Protein AF-A0A2I1HUR8-F1 (afdb_monomer_lite)

pLDDT: mean 74.76, std 20.67, range [35.16, 95.69]

Organism: NCBI:txid588596

Foldseek 3Di:
DDDDDDDDDDDDDDDDPDDDDDDDPDDPDPDDDDDDDDDPDDDDPVVPPPPPDDDDDDPQNVVLLLVLCVVPNLPLVVSCVVQQPPPHSCVVPDSVRSVVVLVVLQVVCVVVVHDNRSSVSVVVD

Sequence (125 aa):
MQTSSEESSTEQNSSNSSTEQPEDGSRKRGKKRVTNNPNPGRGNEFKRISKRVKVKWNERELHALEEGIRQYGKSWTNIKKKYGSEGQVLERRTQTQLKDKARSEFVRRLRDGVELGDFEIMDSI

Radius of gyration: 24.93 Å; chains: 1; bounding box: 48×30×101 Å

InterPro domains:
  IPR001005 SANT/Myb domain [PF00249] (54-103)
  IPR001005 SANT/Myb domain [SM00717] (53-108)
  IPR009057 Homedomain-like superfamily [SSF46689] (52-111)
  IPR017930 Myb domain [PS51294] (49-110)

Structure (mmCIF, N/CA/C/O backbone):
data_AF-A0A2I1HUR8-F1
#
_entry.id   AF-A0A2I1HUR8-F1
#
loop_
_atom_site.group_PDB
_atom_site.id
_atom_site.type_symbol
_atom_site.label_atom_id
_atom_site.label_alt_id
_atom_site.label_comp_id
_atom_site.label_asym_id
_atom_site.label_entity_id
_atom_site.label_seq_id
_atom_site.pdbx_PDB_ins_code
_atom_site.Cartn_x
_atom_site.Cartn_y
_atom_site.Cartn_z
_atom_site.occupancy
_atom_site.B_iso_or_equiv
_atom_site.auth_seq_id
_atom_site.auth_comp_id
_atom_site.auth_asym_id
_atom_site.auth_atom_id
_atom_site.pdbx_PDB_model_num
ATOM 1 N N . MET A 1 1 ? 6.698 -3.923 61.198 1.00 42.84 1 MET A N 1
ATOM 2 C CA . MET A 1 1 ? 7.743 -4.884 60.787 1.00 42.84 1 MET A CA 1
ATOM 3 C C . MET A 1 1 ? 7.077 -5.833 59.799 1.00 42.84 1 MET A C 1
ATOM 5 O O . MET A 1 1 ? 6.063 -6.391 60.183 1.00 42.84 1 MET A O 1
ATOM 9 N N . GLN A 1 2 ? 7.566 -5.821 58.550 1.00 49.41 2 GLN A N 1
ATOM 10 C CA . GLN A 1 2 ? 7.523 -6.808 57.437 1.00 49.41 2 GLN A CA 1
ATOM 11 C C . GLN A 1 2 ? 6.438 -7.919 57.444 1.00 49.41 2 GLN A C 1
ATOM 13 O O . GLN A 1 2 ? 6.198 -8.528 58.473 1.00 49.41 2 GLN A O 1
ATOM 18 N N . THR A 1 3 ? 5.788 -8.262 56.319 1.00 53.88 3 THR A N 1
ATOM 19 C CA . THR A 1 3 ? 6.405 -8.857 55.111 1.00 53.88 3 THR A CA 1
ATOM 20 C C . THR A 1 3 ? 5.705 -8.508 53.783 1.00 53.88 3 THR A C 1
ATOM 22 O O . THR A 1 3 ? 4.486 -8.377 53.705 1.00 53.88 3 THR A O 1
ATOM 25 N N . SER A 1 4 ? 6.522 -8.395 52.732 1.00 61.19 4 SER A N 1
ATOM 26 C CA . SER A 1 4 ? 6.162 -8.393 51.307 1.00 61.19 4 SER A CA 1
ATOM 27 C C . SER A 1 4 ? 6.027 -9.821 50.757 1.00 61.19 4 SER A C 1
ATOM 29 O O . SER A 1 4 ? 6.711 -10.716 51.248 1.00 61.19 4 SER A O 1
ATOM 31 N N . SER A 1 5 ? 5.229 -10.007 49.701 1.00 68.62 5 SER A N 1
ATOM 32 C CA . SER A 1 5 ? 5.368 -10.992 48.598 1.00 68.62 5 SER A CA 1
ATOM 33 C C . SER A 1 5 ? 4.393 -10.509 47.498 1.00 68.62 5 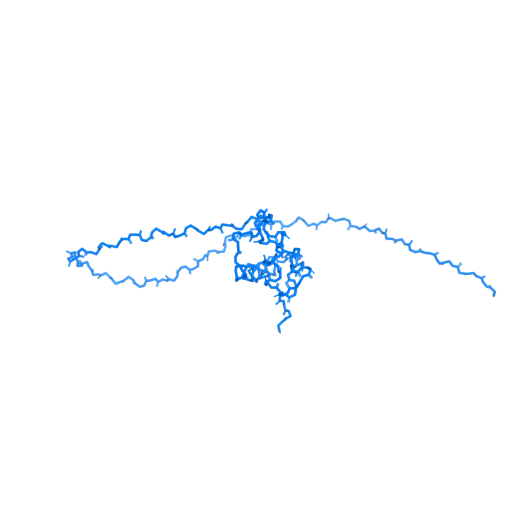SER A C 1
ATOM 35 O O . SER A 1 5 ? 3.254 -10.186 47.828 1.00 68.62 5 SER A O 1
ATOM 37 N N . GLU A 1 6 ? 4.797 -10.129 46.273 1.00 60.00 6 GLU A N 1
ATOM 38 C CA . GLU A 1 6 ? 5.189 -10.999 45.133 1.00 60.00 6 GLU A CA 1
ATOM 39 C C . GLU A 1 6 ? 4.208 -12.189 45.014 1.00 60.00 6 GLU A C 1
ATOM 41 O O . GLU A 1 6 ? 3.974 -12.882 45.989 1.00 60.00 6 GLU A O 1
ATOM 46 N N . GLU A 1 7 ? 3.478 -12.460 43.932 1.00 50.78 7 GLU A N 1
ATOM 47 C CA . GLU A 1 7 ? 3.768 -12.353 42.506 1.00 50.78 7 GLU A CA 1
ATOM 48 C C . GLU A 1 7 ? 2.528 -12.769 41.675 1.00 50.78 7 GLU A C 1
ATOM 50 O O . GLU A 1 7 ? 1.617 -13.440 42.152 1.00 50.78 7 GLU A O 1
ATOM 55 N N . SER A 1 8 ? 2.539 -12.319 40.419 1.00 47.31 8 SER A N 1
ATOM 56 C CA . SER A 1 8 ? 1.842 -12.784 39.209 1.00 47.31 8 SER A CA 1
ATOM 57 C C . SER A 1 8 ? 1.135 -14.150 39.233 1.00 47.31 8 SER A C 1
ATOM 59 O O . SER A 1 8 ? 1.722 -15.152 39.627 1.00 47.31 8 SER A O 1
ATOM 61 N N . SER A 1 9 ? -0.035 -14.233 38.588 1.00 38.47 9 SER A N 1
ATOM 62 C CA . SER A 1 9 ? -0.360 -15.368 37.709 1.00 38.47 9 SER A CA 1
ATOM 63 C C . SER A 1 9 ? -1.399 -14.979 36.657 1.00 38.47 9 SER A C 1
ATOM 65 O O . SER A 1 9 ? -2.486 -14.487 36.949 1.00 38.47 9 SER A O 1
ATOM 67 N N . THR A 1 10 ? -0.999 -15.186 35.410 1.00 47.09 10 THR A N 1
ATOM 68 C CA . THR A 1 10 ? -1.781 -15.158 34.178 1.00 47.09 10 THR A CA 1
ATOM 69 C C . THR A 1 10 ? -2.380 -16.539 33.964 1.00 47.09 10 THR A C 1
ATOM 71 O O . THR A 1 10 ? -1.594 -17.464 33.886 1.00 47.09 10 THR A O 1
ATOM 74 N N . GLU A 1 11 ? -3.695 -16.681 33.775 1.00 44.22 11 GLU A N 1
ATOM 75 C CA . GLU A 1 11 ? -4.304 -17.761 32.969 1.00 44.22 11 GLU A CA 1
ATOM 76 C C . GLU A 1 11 ? -5.662 -17.258 32.437 1.00 44.22 11 GLU A C 1
ATOM 78 O O . GLU A 1 11 ? -6.519 -16.808 33.189 1.00 44.22 11 GLU A O 1
ATOM 83 N N . GLN A 1 12 ? -5.752 -16.982 31.135 1.00 44.88 12 GLN A N 1
ATOM 84 C CA . GLN A 1 12 ? -6.336 -17.874 30.126 1.00 44.88 12 GLN A CA 1
ATOM 85 C C . GLN A 1 12 ? -7.834 -18.147 30.340 1.00 44.88 12 GLN A C 1
ATOM 87 O O . GLN A 1 12 ? -8.218 -18.997 31.133 1.00 44.88 12 GLN A O 1
ATOM 92 N N . ASN A 1 13 ? -8.682 -17.503 29.529 1.00 41.25 13 ASN A N 1
ATOM 93 C CA . ASN A 1 13 ? -9.931 -18.133 29.114 1.00 41.25 13 ASN A CA 1
ATOM 94 C C . ASN A 1 13 ? -10.046 -18.109 27.590 1.00 41.25 13 ASN A C 1
ATOM 96 O O . ASN A 1 13 ? -10.184 -17.064 26.953 1.00 41.25 13 ASN A O 1
ATOM 100 N N . SER A 1 14 ? -9.942 -19.314 27.052 1.00 41.12 14 SER A N 1
ATOM 101 C CA . SER A 1 14 ? -10.025 -19.676 25.653 1.00 41.12 14 SER A CA 1
ATOM 102 C C . SER A 1 14 ? -11.438 -19.503 25.091 1.00 41.12 14 SER A C 1
ATOM 104 O O . SER A 1 14 ? -12.421 -19.910 25.697 1.00 41.12 14 SER A O 1
ATOM 106 N N . SER A 1 15 ? -11.475 -18.999 23.859 1.00 42.03 15 SER A N 1
ATOM 107 C CA . SER A 1 15 ? -12.204 -19.604 22.738 1.00 42.03 15 SER A CA 1
ATOM 108 C C . SER A 1 15 ? -13.720 -19.760 22.820 1.00 42.03 15 SER A C 1
ATOM 110 O O . SER A 1 15 ? -14.223 -20.874 22.929 1.00 42.03 15 SER A O 1
ATOM 112 N N . ASN A 1 16 ? -14.446 -18.693 22.480 1.00 46.72 16 ASN A N 1
ATOM 113 C CA . ASN A 1 16 ? -15.761 -18.829 21.852 1.00 46.72 16 ASN A CA 1
ATOM 114 C C . ASN A 1 16 ? -15.933 -17.754 20.767 1.00 46.72 16 ASN A C 1
ATOM 116 O O . ASN A 1 16 ? -16.579 -16.737 20.989 1.00 46.72 16 ASN A O 1
ATOM 120 N N . SER A 1 17 ? -15.360 -17.973 19.582 1.00 35.16 17 SER A N 1
ATOM 121 C CA . SER A 1 17 ? -15.782 -17.253 18.373 1.00 35.16 17 SER A CA 1
ATOM 122 C C . SER A 1 17 ? -16.192 -18.271 17.318 1.00 35.16 17 SER A C 1
ATOM 124 O O . SER A 1 17 ? -15.416 -18.702 16.469 1.00 35.16 17 SER A O 1
ATOM 126 N N . SER A 1 18 ? -17.427 -18.738 17.464 1.00 45.44 18 SER A N 1
ATOM 127 C CA . SER A 1 18 ? -18.195 -19.375 16.403 1.00 45.44 18 SER A CA 1
ATOM 128 C C . SER A 1 18 ? -19.389 -18.474 16.160 1.00 45.44 18 SER A C 1
ATOM 130 O O . SER A 1 18 ? -20.388 -18.597 16.857 1.00 45.44 18 SER A O 1
ATOM 132 N N . THR A 1 19 ? -19.269 -17.568 15.191 1.00 41.22 19 THR A N 1
ATOM 133 C CA . THR A 1 19 ? -20.440 -16.921 14.602 1.00 41.22 19 THR A CA 1
ATOM 134 C C . THR A 1 19 ? -20.237 -16.779 13.099 1.00 41.22 19 THR A C 1
ATOM 136 O O . THR A 1 19 ? -19.663 -15.821 12.597 1.00 41.22 19 THR A O 1
ATOM 139 N N . GLU A 1 20 ? -20.593 -17.863 12.417 1.00 36.19 20 GLU A N 1
ATOM 140 C CA . GLU A 1 20 ? -21.560 -17.882 11.317 1.00 36.19 20 GLU A CA 1
ATOM 141 C C . GLU A 1 20 ? -21.478 -16.738 10.291 1.00 36.19 20 GLU A C 1
ATOM 143 O O . GLU A 1 20 ? -21.886 -15.604 10.526 1.00 36.19 20 GLU A O 1
ATOM 148 N N . GLN A 1 21 ? -21.020 -17.101 9.089 1.00 48.38 21 GLN A N 1
ATOM 149 C CA . GLN A 1 21 ? -21.350 -16.387 7.856 1.00 48.38 21 GLN A CA 1
ATOM 150 C C . GLN A 1 21 ? -22.851 -16.521 7.579 1.00 48.38 21 GLN A C 1
ATOM 152 O O . GLN A 1 21 ? -23.376 -17.634 7.646 1.00 48.38 21 GLN A O 1
ATOM 157 N N . PRO A 1 22 ? -23.536 -15.423 7.240 1.00 50.25 22 PRO A N 1
ATOM 158 C CA . PRO A 1 22 ? -24.014 -15.201 5.863 1.00 50.25 22 PRO A CA 1
ATOM 159 C C . PRO A 1 22 ? -23.888 -13.689 5.508 1.00 50.25 22 PRO A C 1
ATOM 161 O O . PRO A 1 22 ? -23.473 -12.894 6.337 1.00 50.25 22 PRO A O 1
ATOM 164 N N . GLU A 1 23 ? -24.107 -13.115 4.326 1.00 41.03 23 GLU A N 1
ATOM 165 C CA . GLU A 1 23 ? -24.726 -13.475 3.057 1.00 41.03 23 GLU A CA 1
ATOM 166 C C . GLU A 1 23 ? -24.344 -12.433 1.981 1.00 41.03 23 GLU A C 1
ATOM 168 O O . GLU A 1 23 ? -23.909 -11.311 2.243 1.00 41.03 23 GLU A O 1
ATOM 173 N N . ASP A 1 24 ? -24.542 -12.866 0.741 1.00 45.94 24 ASP A N 1
ATOM 174 C CA . ASP A 1 24 ? -24.532 -12.166 -0.541 1.00 45.94 24 ASP A CA 1
ATOM 175 C C . ASP A 1 24 ? -24.893 -10.659 -0.522 1.00 45.94 24 ASP A C 1
ATOM 177 O O . ASP A 1 24 ? -26.049 -10.241 -0.541 1.00 45.94 24 ASP A O 1
ATOM 181 N N . GLY A 1 25 ? -23.861 -9.813 -0.592 1.00 38.41 25 GLY A N 1
ATOM 182 C CA . GLY A 1 25 ? -23.977 -8.374 -0.836 1.00 38.41 25 GLY A CA 1
ATOM 183 C C . GLY A 1 25 ? -23.877 -8.022 -2.321 1.00 38.41 25 GLY A C 1
ATOM 184 O O . GLY A 1 25 ? -22.868 -7.476 -2.780 1.00 38.41 25 GLY A O 1
ATOM 185 N N . SER A 1 26 ? -24.923 -8.352 -3.077 1.00 45.88 26 SER A N 1
ATOM 186 C CA . SER A 1 26 ? -25.194 -7.969 -4.467 1.00 45.88 26 SER A CA 1
ATOM 187 C C . SER A 1 26 ? -24.592 -6.621 -4.914 1.00 45.88 26 SER A C 1
ATOM 189 O O . SER A 1 26 ? -25.044 -5.529 -4.557 1.00 45.88 26 SER A O 1
ATOM 191 N N . ARG A 1 27 ? -23.590 -6.685 -5.802 1.00 53.09 27 ARG A N 1
ATOM 192 C CA . ARG A 1 27 ? -23.009 -5.510 -6.473 1.00 53.09 27 ARG A CA 1
ATOM 193 C C . ARG A 1 27 ? -24.042 -4.904 -7.425 1.00 53.09 27 ARG A C 1
ATOM 195 O O . ARG A 1 27 ? -24.212 -5.386 -8.546 1.00 53.09 27 ARG A O 1
ATOM 202 N N . LYS A 1 28 ? -24.697 -3.817 -7.005 1.00 55.25 28 LYS A N 1
ATOM 203 C CA . LYS A 1 28 ? -25.591 -2.999 -7.843 1.00 55.25 28 LYS A CA 1
ATOM 204 C C . LYS A 1 28 ? -24.833 -2.476 -9.073 1.00 55.25 28 LYS A C 1
ATOM 206 O O . LYS A 1 28 ? -24.165 -1.447 -9.030 1.00 55.25 28 LYS A O 1
ATOM 211 N N . ARG A 1 29 ? -24.926 -3.199 -10.194 1.00 59.03 29 ARG A N 1
ATOM 212 C CA . ARG A 1 29 ? -24.506 -2.711 -11.514 1.00 59.03 29 ARG A CA 1
ATOM 213 C C . ARG A 1 29 ? -25.468 -1.599 -11.921 1.00 59.03 29 ARG A C 1
ATOM 215 O O . ARG A 1 29 ? -26.672 -1.823 -12.003 1.00 59.03 29 ARG A O 1
ATOM 222 N N . GLY A 1 30 ? -24.922 -0.408 -12.162 1.00 46.31 30 GLY A N 1
ATOM 223 C CA . GLY A 1 30 ? -25.665 0.750 -12.649 1.00 46.31 30 GLY A CA 1
ATOM 224 C C . GLY A 1 30 ? -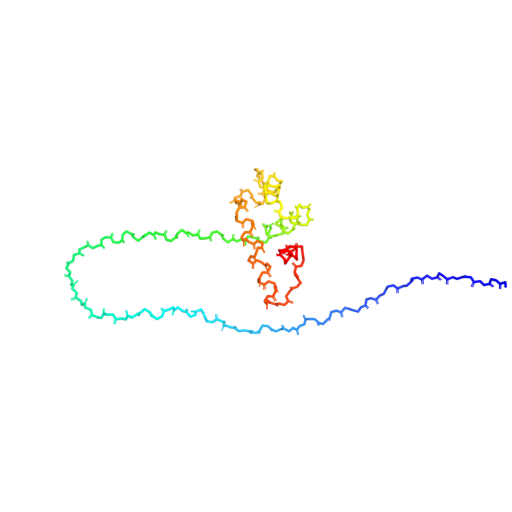26.552 0.389 -13.842 1.00 46.31 30 GLY A C 1
ATOM 225 O O . GLY A 1 30 ? -26.115 -0.250 -14.802 1.00 46.31 30 GLY A O 1
ATOM 226 N N . LYS A 1 31 ? -27.820 0.781 -13.739 1.00 54.00 31 LYS A N 1
ATOM 227 C CA . LYS A 1 31 ? -28.891 0.536 -14.705 1.00 54.00 31 LYS A CA 1
ATOM 228 C C . LYS A 1 31 ? -28.582 1.343 -15.972 1.00 54.00 31 LYS A C 1
ATOM 230 O O . LYS A 1 31 ? -28.825 2.545 -16.033 1.00 54.00 31 LYS A O 1
ATOM 235 N N . LYS A 1 32 ? -27.955 0.708 -16.964 1.00 53.97 32 LYS A N 1
ATOM 236 C CA . LYS A 1 32 ? -27.661 1.342 -18.256 1.00 53.97 32 LYS A CA 1
ATOM 237 C C . LYS A 1 32 ? -28.988 1.493 -19.009 1.00 53.97 32 LYS A C 1
ATOM 239 O O . LYS A 1 32 ? -29.647 0.494 -1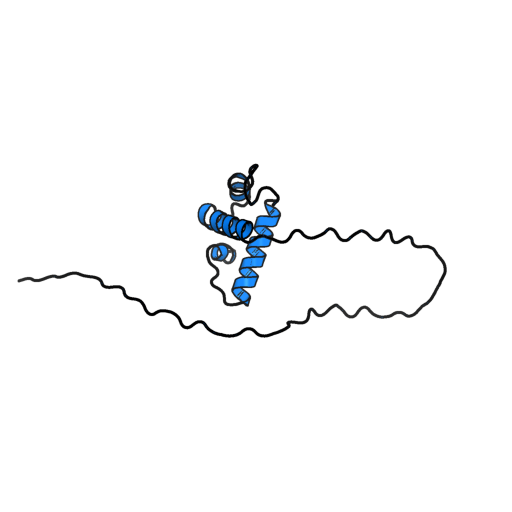9.280 1.00 53.97 32 LYS A O 1
ATOM 244 N N . ARG A 1 33 ? -29.396 2.738 -19.284 1.00 49.47 33 ARG A N 1
ATOM 245 C CA . ARG A 1 33 ? -30.592 3.077 -20.073 1.00 49.47 33 ARG A CA 1
ATOM 246 C C . ARG A 1 33 ? -30.527 2.350 -21.421 1.00 49.47 33 ARG A C 1
ATOM 248 O O . ARG A 1 33 ? -29.563 2.520 -22.162 1.00 49.47 33 ARG A O 1
ATOM 255 N N . VAL A 1 34 ? -31.536 1.530 -21.703 1.00 50.22 34 VAL A N 1
ATOM 256 C CA . VAL A 1 34 ? -31.729 0.864 -22.995 1.00 50.22 34 VAL A CA 1
ATOM 257 C C . VAL A 1 34 ? -32.307 1.894 -23.960 1.00 50.22 34 VAL A C 1
ATOM 259 O O . VAL A 1 34 ? -33.469 2.268 -23.844 1.00 50.22 34 VAL A O 1
ATOM 262 N N . THR A 1 35 ? -31.495 2.380 -24.895 1.00 56.50 35 THR A N 1
ATOM 263 C CA . THR A 1 35 ? -31.990 3.040 -26.107 1.00 56.50 35 THR A CA 1
ATOM 264 C C . THR A 1 35 ? -32.030 1.984 -27.209 1.00 56.50 35 THR A C 1
ATOM 266 O O . THR A 1 35 ? -30.983 1.592 -27.724 1.00 56.50 35 THR A O 1
ATOM 269 N N . ASN A 1 36 ? -33.221 1.477 -27.530 1.00 53.47 36 ASN A N 1
ATOM 270 C CA . ASN A 1 36 ? -33.423 0.575 -28.662 1.00 53.47 36 ASN A CA 1
ATOM 271 C C . ASN A 1 36 ? -33.342 1.385 -29.962 1.00 53.47 36 ASN A C 1
ATOM 273 O O . ASN A 1 36 ? -34.263 2.129 -30.277 1.00 53.47 36 ASN A O 1
ATOM 277 N N . ASN A 1 37 ? -32.250 1.235 -30.711 1.00 60.09 37 ASN A N 1
ATOM 278 C CA . ASN A 1 37 ? -32.196 1.595 -32.127 1.00 60.09 37 ASN A CA 1
ATOM 279 C C . ASN A 1 37 ? -31.312 0.573 -32.863 1.00 60.09 37 ASN A C 1
ATOM 281 O O . ASN A 1 37 ? -30.089 0.623 -32.703 1.00 60.09 37 ASN A O 1
ATOM 285 N N . PRO A 1 38 ? -31.876 -0.379 -33.628 1.00 53.69 38 PRO A N 1
ATOM 286 C CA . PRO A 1 38 ? -31.078 -1.311 -34.400 1.00 53.69 38 PRO A CA 1
ATOM 287 C C . PRO A 1 38 ? -30.746 -0.657 -35.744 1.00 53.69 38 PRO A C 1
ATOM 289 O O . PRO A 1 38 ? -31.554 -0.665 -36.664 1.00 53.69 38 PRO A O 1
ATOM 292 N N . ASN A 1 39 ? -29.547 -0.087 -35.866 1.00 60.41 39 ASN A N 1
ATOM 293 C CA . ASN A 1 39 ? -28.955 0.190 -37.174 1.00 60.41 39 ASN A CA 1
ATOM 294 C C . ASN A 1 39 ? -27.876 -0.876 -37.448 1.00 60.41 39 ASN A C 1
ATOM 296 O O . ASN A 1 39 ? -26.795 -0.797 -36.854 1.00 60.41 39 ASN A O 1
ATOM 300 N N . PRO A 1 40 ? -28.139 -1.897 -38.285 1.00 59.69 40 PRO A N 1
ATOM 301 C CA . PRO A 1 40 ? -27.169 -2.931 -38.611 1.00 59.69 40 PRO A CA 1
ATOM 302 C C . PRO A 1 40 ? -26.323 -2.440 -39.788 1.00 59.69 40 PRO A C 1
ATOM 304 O O . PRO A 1 40 ? -26.546 -2.812 -40.934 1.00 59.69 40 PRO A O 1
ATOM 307 N N . GLY A 1 41 ? -25.381 -1.535 -39.530 1.00 52.38 41 GLY A N 1
ATOM 308 C CA . GLY A 1 41 ? -24.728 -0.847 -40.640 1.00 52.38 41 GLY A CA 1
ATOM 309 C C . GLY A 1 41 ? -23.456 -0.108 -40.280 1.00 52.38 41 GLY A C 1
ATOM 310 O O . GLY A 1 41 ? -23.368 1.087 -40.545 1.00 52.38 41 GLY A O 1
ATOM 311 N N . ARG A 1 42 ? -22.485 -0.797 -39.671 1.00 51.25 42 ARG A N 1
ATOM 312 C CA . ARG A 1 42 ? -21.042 -0.592 -39.908 1.00 51.25 42 ARG A CA 1
ATOM 313 C C . ARG A 1 42 ? -20.228 -1.477 -38.976 1.00 51.25 42 ARG A C 1
ATOM 315 O O . ARG A 1 42 ? -20.417 -1.458 -37.763 1.00 51.25 42 ARG A O 1
ATOM 322 N N . GLY A 1 43 ? -19.334 -2.261 -39.575 1.00 54.72 43 GLY A N 1
ATOM 323 C CA . GLY A 1 43 ? -18.393 -3.119 -38.874 1.00 54.72 43 GLY A CA 1
ATOM 324 C C . GLY A 1 43 ? -17.594 -2.318 -37.860 1.00 54.72 43 GLY A C 1
ATOM 325 O O . GLY A 1 43 ? -16.758 -1.500 -38.223 1.00 54.72 43 GLY A O 1
ATOM 326 N N . ASN A 1 44 ? -17.860 -2.570 -36.587 1.00 54.03 44 ASN A N 1
ATOM 327 C CA . ASN A 1 44 ? -16.955 -2.186 -35.528 1.00 54.03 44 ASN A CA 1
ATOM 328 C C . ASN A 1 44 ? -16.322 -3.487 -35.049 1.00 54.03 44 ASN A C 1
ATOM 330 O O . ASN A 1 44 ? -16.908 -4.239 -34.265 1.00 54.03 44 ASN A O 1
ATOM 334 N N . GLU A 1 45 ? -15.138 -3.772 -35.588 1.00 57.56 45 GLU A N 1
ATOM 335 C CA . GLU A 1 45 ? -14.199 -4.752 -35.059 1.00 57.56 45 GLU A CA 1
ATOM 336 C C . GLU A 1 45 ? -13.796 -4.277 -33.659 1.00 57.56 45 GLU A C 1
ATOM 338 O O . GLU A 1 45 ? -12.734 -3.701 -33.433 1.00 57.56 45 GLU A O 1
ATOM 343 N N . PHE A 1 46 ? -14.690 -4.464 -32.687 1.00 56.28 46 PHE A N 1
ATOM 344 C CA . PHE A 1 46 ? -14.348 -4.378 -31.284 1.00 56.28 46 PHE A CA 1
ATOM 345 C C . PHE A 1 46 ? -13.407 -5.546 -31.026 1.00 56.28 46 PHE A C 1
ATOM 347 O O . PHE A 1 46 ? -13.831 -6.619 -30.591 1.00 56.28 46 PHE A O 1
ATOM 354 N N . LYS A 1 47 ? -12.127 -5.341 -31.351 1.00 60.09 47 LYS A N 1
ATOM 355 C CA . LYS A 1 47 ? -11.006 -6.164 -30.933 1.00 60.09 47 LYS A CA 1
ATOM 356 C C . LYS A 1 47 ? -11.206 -6.339 -29.441 1.00 60.09 47 LYS A C 1
ATOM 358 O O . LYS A 1 47 ? -11.049 -5.388 -28.675 1.00 60.09 47 LYS A O 1
ATOM 363 N N . ARG A 1 48 ? -11.737 -7.501 -29.050 1.00 62.78 48 ARG A N 1
ATOM 364 C CA . ARG A 1 48 ? -12.131 -7.781 -27.671 1.00 62.78 48 ARG A CA 1
ATOM 365 C C . ARG A 1 48 ? -10.836 -7.701 -26.887 1.00 62.78 48 ARG A C 1
ATOM 367 O O . ARG A 1 48 ? -10.057 -8.647 -26.918 1.00 62.78 48 ARG A O 1
ATOM 374 N N . ILE A 1 49 ? -10.562 -6.548 -26.276 1.00 66.44 49 ILE A N 1
ATOM 375 C CA . ILE A 1 49 ? -9.388 -6.354 -25.436 1.00 66.44 49 ILE A CA 1
ATOM 376 C C . ILE A 1 49 ? -9.518 -7.417 -24.358 1.00 66.44 49 ILE A C 1
ATOM 378 O O . ILE A 1 49 ? -10.404 -7.338 -23.502 1.00 66.44 49 ILE A O 1
ATOM 382 N N . SER A 1 50 ? -8.714 -8.473 -24.489 1.00 68.50 50 SER A N 1
ATOM 383 C CA . SER A 1 50 ? -8.725 -9.586 -23.556 1.00 68.50 50 SER A CA 1
ATOM 384 C C . SER A 1 50 ? -8.472 -8.985 -22.184 1.00 68.50 50 SER A C 1
ATOM 386 O O . SER A 1 50 ? -7.465 -8.304 -21.968 1.00 68.50 50 SER A O 1
ATOM 388 N N . LYS A 1 51 ? -9.462 -9.112 -21.296 1.00 70.25 51 LYS A N 1
ATOM 389 C CA . LYS A 1 51 ? -9.425 -8.490 -19.974 1.00 70.25 51 LYS A CA 1
ATOM 390 C C . LYS A 1 51 ? -8.158 -8.985 -19.288 1.00 70.25 51 LYS A C 1
ATOM 392 O O . LYS A 1 51 ? -8.035 -10.181 -19.037 1.00 70.25 51 LYS A O 1
ATOM 397 N N . ARG A 1 52 ? -7.216 -8.075 -19.013 1.00 70.06 52 ARG A N 1
ATOM 398 C CA . ARG A 1 52 ? -5.954 -8.408 -18.343 1.00 70.06 52 ARG A CA 1
ATOM 399 C C . ARG A 1 52 ? -6.287 -9.173 -17.058 1.00 70.06 52 ARG A C 1
ATOM 401 O O . ARG A 1 52 ? -6.993 -8.649 -16.195 1.00 70.06 52 ARG A O 1
ATOM 408 N N . VAL A 1 53 ? -5.828 -10.421 -16.964 1.00 75.88 53 VAL A N 1
ATOM 409 C CA . VAL A 1 53 ? -6.099 -11.289 -15.812 1.00 75.88 53 VAL A CA 1
ATOM 410 C C . VAL A 1 53 ? -5.500 -10.633 -14.571 1.00 75.88 53 VAL A C 1
ATOM 412 O O . VAL A 1 53 ? -4.303 -10.349 -14.519 1.00 75.88 53 VAL A O 1
ATOM 415 N N . LYS A 1 54 ? -6.339 -10.339 -13.574 1.00 75.62 54 LYS A N 1
ATOM 416 C CA . LYS A 1 54 ? -5.886 -9.729 -12.322 1.00 75.62 54 LYS A CA 1
ATOM 417 C C . LYS A 1 54 ? -5.203 -10.805 -11.480 1.00 75.62 54 LYS A C 1
ATOM 419 O O . LYS A 1 54 ? -5.862 -11.735 -11.023 1.00 75.62 54 LYS A O 1
ATOM 424 N N . VAL A 1 55 ? -3.895 -10.665 -11.270 1.00 82.94 55 VAL A N 1
ATOM 425 C CA . VAL A 1 55 ? -3.124 -11.569 -10.406 1.00 82.94 55 VAL A CA 1
ATOM 426 C C . VAL A 1 55 ? -3.625 -11.422 -8.968 1.00 82.94 55 VAL A C 1
ATOM 428 O O . VAL A 1 55 ? -3.479 -10.351 -8.364 1.00 82.94 55 VAL A O 1
ATOM 431 N N . LYS A 1 56 ? -4.245 -12.487 -8.445 1.00 89.31 56 LYS A N 1
ATOM 432 C CA . LYS A 1 56 ? -4.720 -12.575 -7.055 1.00 89.31 56 LYS A CA 1
ATOM 433 C C . LYS A 1 56 ? -3.542 -12.465 -6.087 1.00 89.31 56 LYS A C 1
ATOM 435 O O . LYS A 1 56 ? -2.422 -12.793 -6.460 1.00 89.31 56 LYS A O 1
ATOM 440 N N . TRP A 1 57 ? -3.795 -11.951 -4.888 1.00 91.88 57 TRP A N 1
ATOM 441 C CA . TRP A 1 57 ? -2.806 -11.920 -3.811 1.00 91.88 57 TRP A CA 1
ATOM 442 C C . TRP A 1 57 ? -2.754 -13.279 -3.133 1.00 91.88 57 TRP A C 1
ATOM 444 O O . TRP A 1 57 ? -3.805 -13.815 -2.788 1.00 91.88 57 TRP A O 1
ATOM 454 N N . ASN A 1 58 ? -1.552 -13.809 -2.960 1.00 93.25 58 ASN A N 1
ATOM 455 C CA . ASN A 1 58 ? -1.324 -15.031 -2.204 1.00 93.25 58 ASN A CA 1
ATOM 456 C C . ASN A 1 58 ? -1.228 -14.724 -0.705 1.00 93.25 58 ASN A C 1
ATOM 458 O O . ASN A 1 58 ? -0.829 -13.628 -0.314 1.00 93.25 58 ASN A O 1
ATOM 462 N N . GLU A 1 59 ? -1.512 -15.715 0.136 1.00 91.94 59 GLU A N 1
ATOM 463 C CA . GLU A 1 59 ? -1.380 -15.596 1.597 1.00 91.94 59 GLU A CA 1
ATOM 464 C C . GLU A 1 59 ? 0.058 -15.272 2.017 1.00 91.94 59 GLU A C 1
ATOM 466 O O . GLU A 1 59 ? 0.275 -14.398 2.846 1.00 91.94 59 GLU A O 1
ATOM 471 N N . ARG A 1 60 ? 1.057 -15.877 1.356 1.00 93.69 60 ARG A N 1
ATOM 472 C CA . ARG A 1 60 ? 2.481 -15.567 1.583 1.00 93.69 60 ARG A CA 1
ATOM 473 C C . ARG A 1 60 ? 2.828 -14.109 1.277 1.00 93.69 60 ARG A C 1
ATOM 475 O O . ARG A 1 60 ? 3.623 -13.502 1.984 1.00 93.69 60 ARG A O 1
ATOM 482 N N . GLU A 1 61 ? 2.236 -13.551 0.218 1.00 94.38 61 GLU A N 1
ATOM 483 C CA . GLU A 1 61 ? 2.407 -12.132 -0.116 1.00 94.38 61 GLU A CA 1
ATOM 484 C C . GLU A 1 61 ? 1.731 -11.247 0.934 1.00 94.38 61 GLU A C 1
ATOM 486 O O . GLU A 1 61 ? 2.266 -10.205 1.294 1.00 94.38 61 GLU A O 1
ATOM 491 N N . LEU A 1 62 ? 0.560 -11.657 1.427 1.00 93.75 62 LEU A N 1
ATOM 492 C CA . LEU A 1 62 ? -0.173 -10.918 2.447 1.00 93.75 62 LEU A CA 1
ATOM 493 C C . LEU A 1 62 ? 0.588 -10.885 3.774 1.00 93.75 62 LEU A C 1
ATOM 495 O O . LEU A 1 62 ? 0.777 -9.809 4.326 1.00 93.75 62 LEU A O 1
ATOM 499 N N . HIS A 1 63 ? 1.093 -12.034 4.217 1.00 94.00 63 HIS A N 1
ATOM 500 C CA . HIS A 1 63 ? 1.894 -12.152 5.430 1.00 94.00 63 HIS A CA 1
ATOM 501 C C . HIS A 1 63 ? 3.183 -11.324 5.340 1.00 94.00 63 HIS A C 1
ATOM 503 O O . HIS A 1 63 ? 3.532 -10.605 6.265 1.00 94.00 63 HIS A O 1
ATOM 509 N N . ALA A 1 64 ? 3.886 -11.354 4.202 1.00 95.06 64 ALA A N 1
ATOM 510 C CA . ALA A 1 64 ? 5.072 -10.514 4.021 1.00 95.06 64 ALA A CA 1
ATOM 511 C C . ALA A 1 64 ? 4.752 -9.016 3.945 1.00 95.06 64 ALA A C 1
ATOM 513 O O . ALA A 1 64 ? 5.582 -8.191 4.322 1.00 95.06 64 ALA A O 1
ATOM 514 N N . LEU A 1 65 ? 3.569 -8.649 3.446 1.00 95.19 65 LEU A N 1
ATOM 515 C CA . LEU A 1 65 ? 3.104 -7.268 3.484 1.00 95.19 65 LEU A CA 1
ATOM 516 C C . LEU A 1 65 ? 2.816 -6.825 4.923 1.00 95.19 65 LEU A C 1
ATOM 518 O O . LEU A 1 65 ? 3.236 -5.735 5.292 1.00 95.19 65 LEU A O 1
ATOM 522 N N . GLU A 1 66 ? 2.139 -7.660 5.709 1.00 94.69 66 GLU A N 1
ATOM 523 C CA . GLU A 1 66 ? 1.848 -7.426 7.129 1.00 94.69 66 GLU A CA 1
ATOM 524 C C . GLU A 1 66 ? 3.147 -7.271 7.932 1.00 94.69 66 GLU A C 1
ATOM 526 O O . GLU A 1 66 ? 3.386 -6.209 8.500 1.00 94.69 66 GLU A O 1
ATOM 531 N N . GLU A 1 67 ? 4.076 -8.223 7.811 1.00 94.94 67 GLU A N 1
ATOM 532 C CA . GLU A 1 67 ? 5.415 -8.146 8.414 1.00 94.94 67 GLU A CA 1
ATOM 533 C C . GLU A 1 67 ? 6.204 -6.905 7.969 1.00 94.94 67 GLU A C 1
ATOM 535 O O . GLU A 1 67 ? 6.897 -6.261 8.760 1.00 94.94 67 GLU A O 1
ATOM 540 N N . GLY A 1 68 ? 6.101 -6.538 6.690 1.00 94.75 68 GLY A N 1
ATOM 541 C CA . GLY A 1 68 ? 6.728 -5.333 6.165 1.00 94.75 68 GLY A CA 1
ATOM 542 C C . GLY A 1 68 ? 6.164 -4.057 6.792 1.00 94.75 68 GLY A C 1
ATOM 543 O O . GLY A 1 68 ? 6.927 -3.139 7.095 1.00 94.75 68 GLY A O 1
ATOM 544 N N . ILE A 1 69 ? 4.849 -3.995 7.002 1.00 94.62 69 ILE A N 1
ATOM 545 C CA . ILE A 1 69 ? 4.189 -2.869 7.672 1.00 94.62 69 ILE A CA 1
ATOM 546 C C . ILE A 1 69 ? 4.563 -2.847 9.156 1.00 94.62 69 ILE A C 1
ATOM 548 O O . ILE A 1 69 ? 4.901 -1.779 9.660 1.00 94.62 69 ILE A O 1
ATOM 552 N N . ARG A 1 70 ? 4.620 -4.005 9.821 1.00 94.31 70 ARG A N 1
ATOM 553 C CA . ARG A 1 70 ? 5.080 -4.134 11.210 1.00 94.31 70 ARG A CA 1
ATOM 554 C C . ARG A 1 70 ? 6.478 -3.551 11.416 1.00 94.31 70 ARG A C 1
ATOM 556 O O . ARG A 1 70 ? 6.727 -2.840 12.382 1.00 94.31 70 ARG A O 1
ATOM 563 N N . GLN A 1 71 ? 7.398 -3.826 10.489 1.00 94.38 71 GLN A N 1
ATOM 564 C CA . GLN A 1 71 ? 8.798 -3.400 10.601 1.00 94.38 71 GLN A CA 1
ATOM 565 C C . GLN A 1 71 ? 9.067 -1.970 10.110 1.00 94.38 71 GLN A C 1
ATOM 567 O O . GLN A 1 71 ? 9.911 -1.277 10.673 1.00 94.38 71 GLN A O 1
ATOM 572 N N . TYR A 1 72 ? 8.413 -1.534 9.028 1.00 94.44 72 TYR A N 1
ATOM 573 C CA . TYR A 1 72 ? 8.747 -0.281 8.327 1.00 94.44 72 TYR A CA 1
ATOM 574 C C . TYR A 1 72 ? 7.588 0.732 8.273 1.00 94.44 72 TYR A C 1
ATOM 576 O O . TYR A 1 72 ? 7.739 1.819 7.697 1.00 94.44 72 TYR A O 1
ATOM 584 N N . GLY A 1 73 ? 6.422 0.388 8.819 1.00 93.50 73 GLY A N 1
ATOM 585 C CA . GLY A 1 73 ? 5.206 1.195 8.777 1.00 93.50 73 GLY A CA 1
ATOM 586 C C . GLY A 1 73 ? 4.714 1.446 7.350 1.00 93.50 73 GLY A C 1
ATOM 587 O O . GLY A 1 73 ? 4.656 0.553 6.505 1.00 93.50 73 GLY A O 1
ATOM 588 N N . LYS A 1 74 ? 4.399 2.709 7.040 1.00 93.12 74 LYS A N 1
ATOM 589 C CA . LYS A 1 74 ? 3.935 3.154 5.708 1.00 93.12 74 LYS A CA 1
ATOM 590 C C . LYS A 1 74 ? 5.075 3.348 4.691 1.00 93.12 74 LYS A C 1
ATOM 592 O O . LYS A 1 74 ? 4.860 3.924 3.622 1.00 93.12 74 LYS A O 1
ATOM 597 N N . SER A 1 75 ? 6.288 2.874 4.985 1.00 95.12 75 SER A N 1
ATOM 598 C CA . SER A 1 75 ? 7.464 3.022 4.114 1.00 95.12 75 SER A CA 1
ATOM 599 C C . SER A 1 75 ? 7.484 1.971 3.001 1.00 95.12 75 SER A C 1
ATOM 601 O O . SER A 1 75 ? 8.339 1.086 2.952 1.00 95.12 75 SER A O 1
ATOM 603 N N . TRP A 1 76 ? 6.544 2.072 2.062 1.00 95.00 76 TRP A N 1
ATOM 604 C CA . TRP A 1 76 ? 6.339 1.069 1.012 1.00 95.00 76 TRP A CA 1
ATOM 605 C C . TRP A 1 76 ? 7.584 0.793 0.152 1.00 95.00 76 TRP A C 1
ATOM 607 O O . TRP A 1 76 ? 7.744 -0.313 -0.363 1.00 95.00 76 TRP A O 1
ATOM 617 N N . THR A 1 77 ? 8.456 1.791 -0.039 1.00 95.62 77 THR A N 1
ATOM 618 C CA . THR A 1 77 ? 9.721 1.660 -0.784 1.00 95.62 77 THR A CA 1
ATOM 619 C C . THR A 1 77 ? 10.658 0.712 -0.052 1.00 95.62 77 THR A C 1
ATOM 621 O O . THR A 1 77 ? 11.236 -0.175 -0.675 1.00 95.62 77 THR A O 1
ATOM 624 N N . ASN A 1 78 ? 10.773 0.863 1.269 1.00 95.19 78 ASN A N 1
ATOM 625 C CA . ASN A 1 78 ? 11.609 0.011 2.109 1.00 95.19 78 ASN A CA 1
ATOM 626 C C . ASN A 1 78 ? 11.073 -1.418 2.130 1.00 95.19 78 ASN A C 1
ATOM 628 O O . ASN A 1 78 ? 11.845 -2.354 1.931 1.00 95.1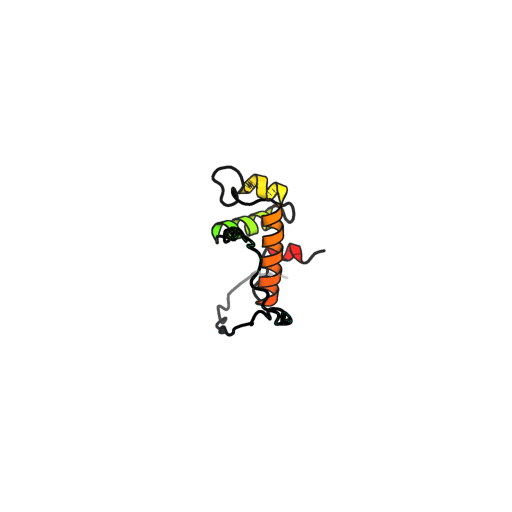9 78 ASN A O 1
ATOM 632 N N . ILE A 1 79 ? 9.752 -1.579 2.251 1.00 94.81 79 ILE A N 1
ATOM 633 C CA . ILE A 1 79 ? 9.108 -2.895 2.182 1.00 94.81 79 ILE A CA 1
ATOM 634 C C . ILE A 1 79 ? 9.406 -3.552 0.831 1.00 94.81 79 ILE A C 1
ATOM 636 O O . ILE A 1 79 ? 9.875 -4.688 0.785 1.00 94.81 79 ILE A O 1
ATOM 640 N N . LYS A 1 80 ? 9.229 -2.826 -0.281 1.00 94.94 80 LYS A N 1
ATOM 641 C CA . LYS A 1 80 ? 9.530 -3.350 -1.619 1.00 94.94 80 LYS A CA 1
ATOM 642 C C . LYS A 1 80 ? 11.015 -3.695 -1.792 1.00 94.94 80 LYS A C 1
ATOM 644 O O . LYS A 1 80 ? 11.320 -4.701 -2.421 1.00 94.94 80 LYS A O 1
ATOM 649 N N . LYS A 1 81 ? 11.928 -2.906 -1.222 1.00 93.94 81 LYS A N 1
ATOM 650 C CA . LYS A 1 81 ? 13.378 -3.154 -1.275 1.00 93.94 81 LYS A CA 1
ATOM 651 C C . LYS A 1 81 ? 13.800 -4.392 -0.476 1.00 93.94 81 LYS A C 1
ATOM 653 O O . LYS A 1 81 ? 14.779 -5.031 -0.835 1.00 93.94 81 LYS A O 1
ATOM 658 N N . LYS A 1 82 ? 13.096 -4.719 0.609 1.00 93.31 82 LYS A N 1
ATOM 659 C CA . LYS A 1 82 ? 13.434 -5.849 1.490 1.00 93.31 82 LYS A CA 1
ATOM 660 C C . LYS A 1 82 ? 12.750 -7.148 1.072 1.00 93.31 82 LYS A C 1
ATOM 662 O O . LYS A 1 82 ? 13.407 -8.176 0.981 1.00 93.31 82 LYS A O 1
ATOM 667 N N . TYR A 1 83 ? 11.462 -7.078 0.752 1.00 91.88 83 TYR A N 1
ATOM 668 C CA . TYR A 1 83 ? 10.613 -8.237 0.456 1.00 91.88 83 TYR A CA 1
ATOM 669 C C . TYR A 1 83 ? 10.319 -8.427 -1.032 1.00 91.88 83 TYR A C 1
ATOM 671 O O . TYR A 1 83 ? 9.584 -9.336 -1.409 1.00 91.88 83 TYR A O 1
ATOM 679 N N . GLY A 1 84 ? 10.829 -7.546 -1.890 1.00 91.12 84 GLY A N 1
ATOM 680 C CA . GLY A 1 84 ? 10.564 -7.576 -3.323 1.00 91.12 84 GLY A CA 1
ATOM 681 C C . GLY A 1 84 ? 11.799 -7.670 -4.202 1.00 91.12 84 GLY A C 1
ATOM 682 O O . GLY A 1 84 ? 11.660 -7.381 -5.392 1.00 91.12 84 GLY A O 1
ATOM 683 N N . SER A 1 85 ? 12.947 -8.034 -3.627 1.00 90.56 85 SER A N 1
ATOM 684 C CA . SER A 1 85 ? 14.144 -8.477 -4.351 1.00 90.56 85 SER A CA 1
ATOM 685 C C . SER A 1 85 ? 13.895 -9.810 -5.066 1.00 90.56 85 SER A C 1
ATOM 687 O O . SER A 1 85 ? 12.901 -10.484 -4.794 1.00 90.56 85 SER A O 1
ATOM 689 N N . GLU A 1 86 ? 14.791 -10.190 -5.976 1.00 88.81 86 GLU A N 1
ATOM 690 C CA . GLU A 1 86 ? 14.704 -11.454 -6.717 1.00 88.81 86 GLU A CA 1
ATOM 691 C C . GLU A 1 86 ? 14.596 -12.660 -5.766 1.00 88.81 86 GLU A C 1
ATOM 693 O O . GLU A 1 86 ? 15.328 -12.756 -4.777 1.00 88.81 86 GLU A O 1
ATOM 698 N N . GLY A 1 87 ? 13.628 -13.543 -6.024 1.00 86.44 87 GLY A N 1
ATOM 699 C CA . GLY A 1 87 ? 13.356 -14.725 -5.203 1.00 86.44 87 GLY A CA 1
ATOM 700 C C . GLY A 1 87 ? 12.504 -14.465 -3.956 1.00 86.44 87 GLY A C 1
ATOM 701 O O . GLY A 1 87 ? 12.176 -15.407 -3.234 1.00 86.44 87 GLY A O 1
ATOM 702 N N . GLN A 1 88 ? 12.108 -13.216 -3.693 1.00 92.06 88 GLN A N 1
ATOM 703 C CA . GLN A 1 88 ? 11.233 -12.881 -2.570 1.00 92.06 88 GLN A CA 1
ATOM 704 C C . GLN A 1 88 ? 9.750 -12.907 -2.952 1.00 92.06 88 GLN A C 1
ATOM 706 O O . GLN A 1 88 ? 9.353 -12.760 -4.108 1.00 92.06 88 GLN A O 1
ATOM 711 N N . VAL A 1 89 ? 8.886 -13.043 -1.947 1.00 92.38 89 VAL A N 1
ATOM 712 C CA . VAL A 1 89 ? 7.445 -13.221 -2.173 1.00 92.38 89 VAL A CA 1
ATOM 713 C C . VAL A 1 89 ? 6.767 -12.004 -2.813 1.00 92.38 89 VAL A C 1
ATOM 715 O O . VAL A 1 89 ? 5.821 -12.186 -3.573 1.00 92.38 89 VAL A O 1
ATOM 718 N N . LEU A 1 90 ? 7.255 -10.774 -2.588 1.00 92.00 90 LEU A N 1
ATOM 719 C CA . LEU A 1 90 ? 6.701 -9.552 -3.193 1.00 92.00 90 LEU A CA 1
ATOM 720 C C . LEU A 1 90 ? 7.447 -9.111 -4.461 1.00 92.00 90 LEU A C 1
ATOM 722 O O . LEU A 1 90 ? 7.279 -7.971 -4.906 1.00 92.00 90 LEU A O 1
ATOM 726 N N . GLU A 1 91 ? 8.270 -9.971 -5.069 1.00 92.50 91 GLU A N 1
ATOM 727 C CA . GLU A 1 91 ? 9.057 -9.649 -6.270 1.00 92.50 91 GLU A CA 1
ATOM 728 C C . GLU A 1 91 ? 8.174 -9.076 -7.391 1.00 92.50 91 GLU A C 1
ATOM 730 O O . GLU A 1 91 ? 8.446 -8.007 -7.941 1.00 92.50 91 GLU A O 1
ATOM 735 N N . ARG A 1 92 ? 7.025 -9.712 -7.633 1.00 90.56 92 ARG A N 1
ATOM 736 C CA . ARG A 1 92 ? 6.080 -9.340 -8.698 1.00 90.56 92 ARG A CA 1
ATOM 737 C C . ARG A 1 92 ? 5.167 -8.164 -8.347 1.00 90.56 92 ARG A C 1
ATOM 739 O O . ARG A 1 92 ? 4.357 -7.754 -9.181 1.00 90.56 92 ARG A O 1
ATOM 746 N N . ARG A 1 93 ? 5.250 -7.640 -7.121 1.00 92.94 93 ARG A N 1
ATOM 747 C CA . ARG A 1 93 ? 4.403 -6.540 -6.645 1.00 92.94 93 ARG A CA 1
ATOM 748 C C . ARG A 1 93 ? 5.131 -5.214 -6.692 1.00 92.94 93 ARG A C 1
ATOM 750 O O . ARG A 1 93 ? 6.308 -5.134 -6.366 1.00 92.94 93 ARG A O 1
ATOM 757 N N . THR A 1 94 ? 4.426 -4.155 -7.066 1.00 94.69 94 THR A N 1
ATOM 758 C CA . THR A 1 94 ? 4.966 -2.789 -7.026 1.00 94.69 94 THR A CA 1
ATOM 759 C C . THR A 1 94 ? 4.635 -2.106 -5.705 1.00 94.69 94 THR A C 1
ATOM 761 O O . THR A 1 94 ? 3.663 -2.460 -5.042 1.00 94.69 94 THR A O 1
ATOM 764 N N . GLN A 1 95 ? 5.401 -1.074 -5.348 1.00 94.75 95 GLN A N 1
ATOM 765 C CA . GLN A 1 95 ? 5.165 -0.256 -4.155 1.00 94.75 95 GLN A CA 1
ATOM 766 C C . GLN A 1 95 ? 3.707 0.234 -4.052 1.00 94.75 95 GLN A C 1
ATOM 768 O O . GLN A 1 95 ? 3.077 0.142 -3.000 1.00 94.75 95 GLN A O 1
ATOM 773 N N . THR A 1 96 ? 3.148 0.709 -5.168 1.00 95.19 96 THR A N 1
ATOM 774 C CA . THR A 1 96 ? 1.752 1.153 -5.253 1.00 95.19 96 THR A CA 1
ATOM 775 C C . THR A 1 96 ? 0.777 0.022 -4.944 1.00 95.19 96 THR A C 1
ATOM 777 O O . THR A 1 96 ? -0.174 0.224 -4.195 1.00 95.19 96 THR A O 1
ATOM 780 N N . GLN A 1 97 ? 1.033 -1.185 -5.461 1.00 94.38 97 GLN A N 1
ATOM 781 C CA . GLN A 1 97 ? 0.196 -2.349 -5.178 1.00 94.38 97 GLN A CA 1
ATOM 782 C C . GLN A 1 97 ? 0.234 -2.734 -3.698 1.00 94.38 97 GLN A C 1
ATOM 784 O O . GLN A 1 97 ? -0.810 -3.103 -3.170 1.00 94.38 97 GLN A O 1
ATOM 789 N N . LEU A 1 98 ? 1.390 -2.613 -3.030 1.00 95.69 98 LEU A N 1
ATOM 790 C CA . LEU A 1 98 ? 1.504 -2.843 -1.584 1.00 95.69 98 LEU A CA 1
ATOM 791 C C . LEU A 1 98 ? 0.600 -1.875 -0.812 1.00 95.69 98 LEU A C 1
ATOM 793 O O . LEU A 1 98 ? -0.250 -2.309 -0.037 1.00 95.69 98 LEU A O 1
ATOM 797 N N . LYS A 1 99 ? 0.713 -0.574 -1.110 1.00 95.19 99 LYS A N 1
ATOM 798 C CA . LYS A 1 99 ? -0.099 0.481 -0.490 1.00 95.19 99 LYS A CA 1
ATOM 799 C C . LY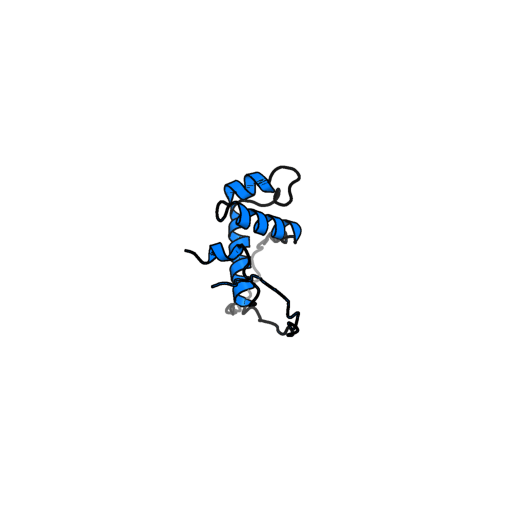S A 1 99 ? -1.597 0.255 -0.694 1.00 95.19 99 LYS A C 1
ATOM 801 O O . LYS A 1 99 ? -2.383 0.339 0.248 1.00 95.19 99 LYS A O 1
ATOM 806 N N . ASP A 1 100 ? -2.011 -0.002 -1.932 1.00 94.88 100 ASP A N 1
ATOM 807 C CA . ASP A 1 100 ? -3.426 -0.193 -2.259 1.00 94.88 100 ASP A CA 1
ATOM 808 C C . ASP A 1 100 ? -3.986 -1.475 -1.647 1.00 94.88 100 ASP A C 1
ATOM 810 O O . ASP A 1 100 ? -5.146 -1.502 -1.227 1.00 94.88 100 ASP A O 1
ATOM 814 N N . LYS A 1 101 ? -3.168 -2.530 -1.556 1.00 94.88 101 LYS A N 1
ATOM 815 C CA . LYS A 1 101 ? -3.560 -3.768 -0.891 1.00 94.88 101 LYS A CA 1
ATOM 816 C C . LYS A 1 101 ? -3.700 -3.577 0.612 1.00 94.88 101 LYS A C 1
ATOM 818 O O . LYS A 1 101 ? -4.720 -3.999 1.139 1.00 94.88 101 LYS A O 1
ATOM 823 N N . ALA A 1 102 ? -2.758 -2.902 1.265 1.00 94.31 102 ALA A N 1
ATOM 824 C CA . ALA A 1 102 ? -2.832 -2.620 2.695 1.00 94.31 102 ALA A CA 1
ATOM 825 C C . ALA A 1 102 ? -4.086 -1.814 3.053 1.00 94.31 102 ALA A C 1
ATOM 827 O O . ALA A 1 102 ? -4.829 -2.192 3.952 1.00 94.31 102 ALA A O 1
ATOM 828 N N . ARG A 1 103 ? -4.399 -0.774 2.268 1.00 93.50 103 ARG A N 1
ATOM 829 C CA . ARG A 1 103 ? -5.648 -0.014 2.426 1.00 93.50 103 ARG A CA 1
ATOM 830 C C . ARG A 1 103 ? -6.884 -0.892 2.235 1.00 93.50 103 ARG A C 1
ATOM 832 O O . ARG A 1 103 ? -7.842 -0.789 2.991 1.00 93.50 103 ARG A O 1
ATOM 839 N N . SER A 1 104 ? -6.871 -1.750 1.214 1.00 93.50 104 SER A N 1
ATOM 840 C CA . SER A 1 104 ? -7.992 -2.654 0.938 1.00 93.50 104 SER A CA 1
ATOM 841 C C . SER A 1 104 ? -8.195 -3.677 2.058 1.00 93.50 104 SER A C 1
ATOM 843 O O . SER A 1 104 ? -9.338 -3.981 2.382 1.00 93.50 104 SER A O 1
ATOM 845 N N . GLU A 1 105 ? -7.115 -4.205 2.640 1.00 93.19 105 GLU A N 1
ATOM 846 C CA . GLU A 1 105 ? -7.187 -5.132 3.773 1.00 93.19 105 GLU A CA 1
ATOM 847 C C . GLU A 1 105 ? -7.652 -4.444 5.046 1.00 93.19 105 GLU A C 1
ATOM 849 O O . GLU A 1 105 ? -8.526 -4.989 5.705 1.00 93.19 105 GLU A O 1
ATOM 854 N N . PHE A 1 106 ? -7.158 -3.242 5.344 1.00 92.56 106 PHE A N 1
ATOM 855 C CA . PHE A 1 106 ? -7.640 -2.447 6.472 1.00 92.56 106 PHE A CA 1
ATOM 856 C C . PHE A 1 106 ? -9.159 -2.238 6.396 1.00 92.56 106 PHE A C 1
ATOM 858 O O . PHE A 1 106 ? -9.884 -2.626 7.305 1.00 92.56 106 PHE A O 1
ATOM 865 N N . VAL A 1 107 ? -9.667 -1.737 5.261 1.00 92.12 107 VAL A N 1
ATOM 866 C CA . VAL A 1 107 ? -11.114 -1.522 5.062 1.00 92.12 107 VAL A CA 1
ATOM 867 C C . VAL A 1 107 ? -11.899 -2.834 5.136 1.00 92.12 107 VAL A C 1
ATOM 869 O O . VAL A 1 107 ? -13.017 -2.860 5.646 1.00 92.12 107 VAL A O 1
ATOM 872 N N . ARG A 1 108 ? -11.337 -3.931 4.613 1.00 93.75 108 ARG A N 1
ATOM 873 C CA . ARG A 1 108 ? -11.964 -5.253 4.683 1.00 93.75 108 ARG A CA 1
ATOM 874 C C . ARG A 1 108 ? -12.062 -5.738 6.130 1.00 93.75 108 ARG A C 1
ATOM 876 O O . ARG A 1 108 ? -13.154 -6.100 6.538 1.00 93.75 108 ARG A O 1
ATOM 883 N N . ARG A 1 109 ? -10.960 -5.716 6.886 1.00 92.81 109 ARG A N 1
ATOM 884 C CA . ARG A 1 109 ? -10.903 -6.152 8.290 1.00 92.81 109 ARG A CA 1
ATOM 885 C C . ARG A 1 109 ? -11.810 -5.292 9.173 1.00 92.81 109 ARG A C 1
ATOM 887 O O . ARG A 1 109 ? -12.600 -5.850 9.921 1.00 92.81 109 ARG A O 1
ATOM 894 N N . LEU A 1 110 ? -11.800 -3.971 8.973 1.00 91.69 110 LEU A N 1
ATOM 895 C CA . LEU A 1 110 ? -12.686 -3.037 9.673 1.00 91.69 110 LEU A CA 1
ATOM 896 C C . LEU A 1 110 ? -14.169 -3.355 9.436 1.00 91.69 110 LEU A C 1
ATOM 898 O O . LEU A 1 110 ? -14.955 -3.375 10.375 1.00 91.69 110 LEU A O 1
ATOM 902 N N . ARG A 1 111 ? -14.559 -3.622 8.183 1.00 93.00 111 ARG A N 1
ATOM 903 C CA . ARG A 1 111 ? -15.944 -3.987 7.849 1.00 93.00 111 ARG A CA 1
ATOM 904 C C . ARG A 1 111 ? -16.325 -5.362 8.391 1.00 93.00 111 ARG A C 1
ATOM 906 O O . ARG A 1 111 ? -17.443 -5.538 8.854 1.00 93.00 111 ARG A O 1
ATOM 913 N N . ASP A 1 112 ? -15.423 -6.328 8.269 1.00 91.88 112 ASP A N 1
ATOM 914 C CA . ASP A 1 112 ? -15.671 -7.717 8.648 1.00 91.88 112 ASP A CA 1
ATOM 915 C C . ASP A 1 112 ? -15.548 -7.920 10.182 1.00 91.88 112 ASP A C 1
ATOM 917 O O . ASP A 1 112 ? -15.768 -9.026 10.663 1.00 91.88 112 ASP A O 1
ATOM 921 N N . GLY A 1 113 ? -15.191 -6.878 10.953 1.00 88.56 113 GLY A N 1
ATOM 922 C CA . GLY A 1 113 ? -15.000 -6.951 12.409 1.00 88.56 113 GLY A CA 1
ATOM 923 C C . GLY A 1 113 ? -13.800 -7.806 12.831 1.00 88.56 113 GLY A C 1
ATOM 924 O O . GLY A 1 113 ? -13.750 -8.295 13.956 1.00 88.56 113 GLY A O 1
ATOM 925 N N . VAL A 1 114 ? -12.850 -8.020 11.919 1.00 89.44 114 VAL A N 1
ATOM 926 C CA . VAL A 1 114 ? -11.637 -8.813 12.152 1.00 89.44 114 VAL A CA 1
ATOM 927 C C . VAL A 1 114 ? -10.548 -7.903 12.713 1.00 89.44 114 VAL A C 1
ATOM 929 O O . VAL A 1 114 ? -10.440 -6.745 12.308 1.00 89.44 114 VAL A O 1
ATOM 932 N N . GLU A 1 115 ? -9.716 -8.440 13.605 1.00 86.94 115 GLU A N 1
ATOM 933 C CA . GLU A 1 115 ? -8.562 -7.741 14.172 1.00 86.94 115 GLU A CA 1
ATOM 934 C C . GLU A 1 115 ? -7.718 -7.067 13.077 1.00 86.94 115 GLU A C 1
ATOM 936 O O . GLU A 1 115 ? -7.286 -7.705 12.112 1.00 86.94 115 GLU A O 1
ATOM 941 N N . LEU A 1 116 ? -7.504 -5.754 13.209 1.00 85.44 116 LEU A N 1
ATOM 942 C CA . LEU A 1 116 ? -6.801 -4.943 12.212 1.00 85.44 116 LEU A CA 1
ATOM 943 C C . LEU A 1 116 ? -5.337 -5.374 12.061 1.00 85.44 116 LEU A C 1
ATOM 945 O O . LEU A 1 116 ? -4.809 -5.315 10.948 1.00 85.44 116 LEU A O 1
ATOM 949 N N . GLY A 1 117 ? -4.715 -5.878 13.131 1.00 86.81 117 GLY A N 1
ATOM 950 C CA . GLY A 1 117 ? -3.299 -6.243 13.171 1.00 86.81 117 GLY A CA 1
ATOM 951 C C . GLY A 1 117 ? -2.405 -5.048 12.840 1.00 86.81 117 GLY A C 1
ATOM 952 O O . GLY A 1 117 ? -2.776 -3.895 13.057 1.00 86.81 117 GLY A O 1
ATOM 953 N N . ASP A 1 118 ? -1.264 -5.303 12.200 1.00 89.69 118 ASP A N 1
ATOM 954 C CA . ASP A 1 118 ? -0.306 -4.247 11.833 1.00 89.69 118 ASP A CA 1
ATOM 955 C C . ASP A 1 118 ? -0.861 -3.232 10.811 1.00 89.69 118 ASP A C 1
ATOM 957 O O . ASP A 1 118 ? -0.258 -2.187 10.551 1.00 89.69 118 ASP A O 1
ATOM 961 N N . PHE A 1 119 ? -2.034 -3.498 10.224 1.00 87.12 119 PHE A N 1
ATOM 962 C CA . PHE A 1 119 ? -2.713 -2.553 9.340 1.00 87.12 119 PHE A CA 1
ATOM 963 C C . PHE A 1 119 ? -3.383 -1.393 10.087 1.00 87.12 119 PHE A C 1
ATOM 965 O O . PHE A 1 119 ? -3.787 -0.441 9.419 1.00 87.12 119 PHE A O 1
ATOM 972 N N . GLU A 1 120 ? -3.471 -1.418 11.423 1.00 87.06 120 GLU A N 1
ATOM 973 C CA . GLU A 1 120 ? -4.006 -0.315 12.242 1.00 87.06 120 GLU A CA 1
ATOM 974 C C . GLU A 1 120 ? -3.319 1.020 11.939 1.00 87.06 120 GLU A C 1
ATOM 976 O O . GLU A 1 120 ? -3.966 2.064 11.899 1.00 87.06 120 GLU A O 1
ATOM 981 N N . ILE A 1 121 ? -2.030 0.993 11.583 1.00 87.00 121 ILE A N 1
ATOM 982 C CA . ILE A 1 121 ? -1.297 2.203 11.207 1.00 87.00 121 ILE A CA 1
ATOM 983 C C . ILE A 1 121 ? -1.980 2.968 10.056 1.00 87.00 121 ILE A C 1
ATOM 985 O O . ILE A 1 121 ? -1.766 4.170 9.909 1.00 87.00 121 ILE A O 1
ATOM 989 N N . MET A 1 122 ? -2.811 2.313 9.232 1.00 86.38 122 MET A N 1
ATOM 990 C CA . MET A 1 122 ? -3.587 2.957 8.165 1.00 86.38 122 MET A CA 1
ATOM 991 C C . MET A 1 122 ? -4.664 3.922 8.670 1.00 86.38 122 MET A C 1
ATOM 993 O O . MET A 1 122 ? -4.987 4.836 7.915 1.00 86.38 122 MET A O 1
ATOM 997 N N . ASP A 1 123 ? -5.175 3.747 9.890 1.00 85.62 123 ASP A N 1
ATOM 998 C CA . ASP A 1 123 ? -6.199 4.613 10.494 1.00 85.62 123 ASP A CA 1
ATOM 999 C C . ASP A 1 123 ? -5.650 6.006 10.830 1.00 85.62 123 ASP A C 1
ATOM 1001 O O . ASP A 1 123 ? -6.328 7.017 10.692 1.00 85.62 123 ASP A O 1
ATOM 1005 N N . SER A 1 124 ? -4.367 6.067 11.190 1.00 76.19 124 SER A N 1
ATOM 1006 C CA . SER A 1 124 ? -3.691 7.310 11.552 1.00 76.19 124 SER A CA 1
ATOM 1007 C C . SER A 1 124 ? -3.362 8.138 10.296 1.00 76.19 124 SER A C 1
ATOM 1009 O O . SER A 1 124 ? -2.285 7.989 9.702 1.00 76.19 124 SER A O 1
ATOM 1011 N N . ILE A 1 125 ? -4.321 8.944 9.827 1.00 55.31 125 ILE A N 1
ATOM 1012 C CA . ILE A 1 125 ? -4.158 9.997 8.804 1.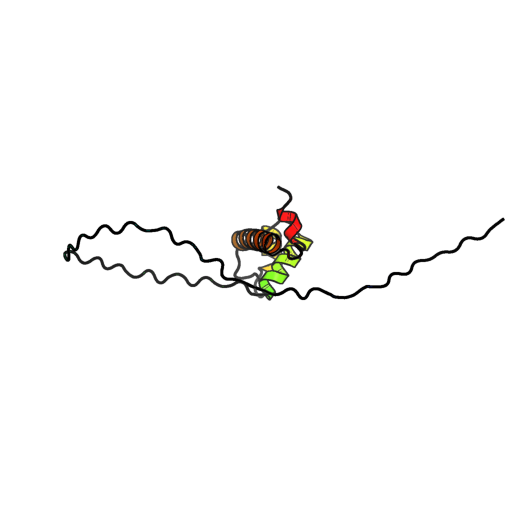00 55.31 125 ILE A CA 1
ATOM 1013 C C . ILE A 1 125 ? -4.471 11.353 9.425 1.00 55.31 125 ILE A C 1
ATOM 1015 O O . ILE A 1 125 ? -5.550 11.477 10.040 1.00 55.31 125 ILE A O 1
#

Secondary structure (DSSP, 8-state):
-------------------------------------------------------PPPHHHHHHHHHHHHHHTT-HHHHHHHHSSTTSTTTT--HHHHHHHHHHHHHHHHHHT---GGGGGGT--